Protein AF-A0A662A6J0-F1 (afdb_monomer_lite)

Structure (mmCIF, N/CA/C/O backbone):
data_AF-A0A662A6J0-F1
#
_entry.id   AF-A0A662A6J0-F1
#
loop_
_atom_site.group_PDB
_atom_site.id
_atom_site.type_symbol
_atom_site.label_atom_id
_atom_site.label_alt_id
_atom_site.label_comp_id
_atom_site.label_asym_id
_atom_site.label_entity_id
_atom_site.label_seq_id
_atom_site.pdbx_PDB_ins_code
_atom_site.Cartn_x
_atom_site.Cartn_y
_atom_site.Cartn_z
_atom_site.occupancy
_atom_site.B_iso_or_equiv
_atom_site.auth_seq_id
_atom_site.auth_comp_id
_atom_site.auth_asym_id
_atom_site.auth_atom_id
_atom_site.pdbx_PDB_model_num
ATOM 1 N N . CYS A 1 1 ? -10.401 7.652 6.297 1.00 79.62 1 CYS A N 1
ATOM 2 C CA . CYS A 1 1 ? -9.889 7.571 4.908 1.00 79.62 1 CYS A CA 1
ATOM 3 C C . CYS A 1 1 ? -9.452 8.965 4.459 1.00 79.62 1 CYS A C 1
ATOM 5 O O . CYS A 1 1 ? -10.192 9.914 4.704 1.00 79.62 1 CYS A O 1
ATOM 7 N N . THR A 1 2 ? -8.276 9.118 3.841 1.00 82.44 2 THR A N 1
ATOM 8 C CA . THR A 1 2 ? -7.799 10.428 3.348 1.00 82.44 2 THR A CA 1
ATOM 9 C C . THR A 1 2 ? -7.906 10.590 1.830 1.00 82.44 2 THR A C 1
ATOM 11 O O . THR A 1 2 ? -7.922 11.727 1.356 1.00 82.44 2 THR A O 1
ATOM 14 N N . GLU A 1 3 ? -8.073 9.495 1.083 1.00 86.06 3 GLU A N 1
ATOM 15 C CA . GLU A 1 3 ? -8.166 9.480 -0.382 1.00 86.06 3 GLU A CA 1
ATOM 16 C C . GLU A 1 3 ? -9.453 10.171 -0.885 1.00 86.06 3 GLU A C 1
ATOM 18 O O . GLU A 1 3 ? -10.545 9.795 -0.450 1.00 86.06 3 GLU A O 1
ATOM 23 N N . PRO A 1 4 ? -9.374 11.183 -1.774 1.00 87.06 4 PRO A N 1
ATOM 24 C CA . PRO A 1 4 ? -10.542 11.945 -2.234 1.00 87.06 4 PRO A CA 1
ATOM 25 C C . PRO A 1 4 ? -11.639 11.097 -2.888 1.00 87.06 4 PRO A C 1
ATOM 27 O O . PRO A 1 4 ? -12.788 11.181 -2.463 1.00 87.06 4 PRO A O 1
ATOM 30 N N . GLU A 1 5 ? -11.277 10.245 -3.849 1.00 87.75 5 GLU A N 1
ATOM 31 C CA . GLU A 1 5 ? -12.219 9.389 -4.594 1.00 87.75 5 GLU A CA 1
ATOM 32 C C . GLU A 1 5 ? -12.982 8.428 -3.667 1.00 87.75 5 GLU A C 1
ATOM 34 O O . GLU A 1 5 ? -14.193 8.225 -3.784 1.00 87.75 5 GLU A O 1
ATOM 39 N N . ILE A 1 6 ? -12.276 7.865 -2.683 1.00 88.88 6 ILE A N 1
ATOM 40 C CA . ILE A 1 6 ? -12.871 6.951 -1.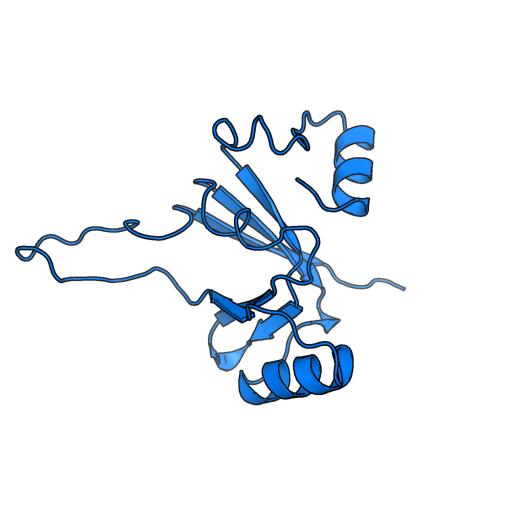707 1.00 88.88 6 ILE A CA 1
ATOM 41 C C . ILE A 1 6 ? -13.815 7.722 -0.780 1.00 88.88 6 ILE A C 1
ATOM 43 O O . ILE A 1 6 ? -14.903 7.238 -0.487 1.00 88.88 6 ILE A O 1
ATOM 47 N N . LYS A 1 7 ? -13.442 8.930 -0.335 1.00 89.69 7 LYS A N 1
ATOM 48 C CA . LYS A 1 7 ? -14.320 9.773 0.497 1.00 89.69 7 LYS A CA 1
ATOM 49 C C . LYS A 1 7 ? -15.626 10.109 -0.216 1.00 89.69 7 LYS A C 1
ATOM 51 O O . LYS A 1 7 ? -16.681 10.040 0.405 1.00 89.69 7 LYS A O 1
ATOM 56 N N . GLU A 1 8 ? -15.561 10.437 -1.502 1.00 89.88 8 GLU A N 1
ATOM 57 C CA . GLU A 1 8 ? -16.754 10.699 -2.309 1.00 89.88 8 GLU A CA 1
ATOM 58 C C . GLU A 1 8 ? -17.646 9.454 -2.409 1.00 89.88 8 GLU A C 1
ATOM 60 O O . GLU A 1 8 ? -18.846 9.519 -2.150 1.00 89.88 8 GLU A O 1
ATOM 65 N N . THR A 1 9 ? -17.049 8.293 -2.680 1.00 89.62 9 THR A N 1
ATOM 66 C CA . THR A 1 9 ? -17.773 7.014 -2.748 1.00 89.62 9 THR A CA 1
ATOM 67 C C . THR A 1 9 ? -18.445 6.662 -1.414 1.00 89.62 9 THR A C 1
ATOM 69 O O . THR A 1 9 ? -19.608 6.253 -1.378 1.00 89.62 9 THR A O 1
ATOM 72 N N . LEU A 1 10 ? -17.742 6.856 -0.295 1.00 90.56 10 LEU A N 1
ATOM 73 C CA . LEU A 1 10 ? -18.277 6.629 1.052 1.00 90.56 10 LEU A CA 1
ATOM 74 C C . LEU A 1 10 ? -19.422 7.598 1.380 1.00 90.56 10 LEU A C 1
ATOM 76 O O . LEU A 1 10 ? -20.445 7.178 1.915 1.00 90.56 10 LEU A O 1
ATOM 80 N N . ALA A 1 11 ? -19.294 8.871 0.995 1.00 89.75 11 ALA A N 1
ATOM 81 C CA . ALA A 1 11 ? -20.357 9.858 1.161 1.00 89.75 11 ALA A CA 1
ATOM 82 C C . ALA A 1 11 ? -21.614 9.483 0.356 1.00 89.75 11 ALA A C 1
ATOM 84 O O . ALA A 1 11 ? -22.717 9.498 0.899 1.00 89.75 11 ALA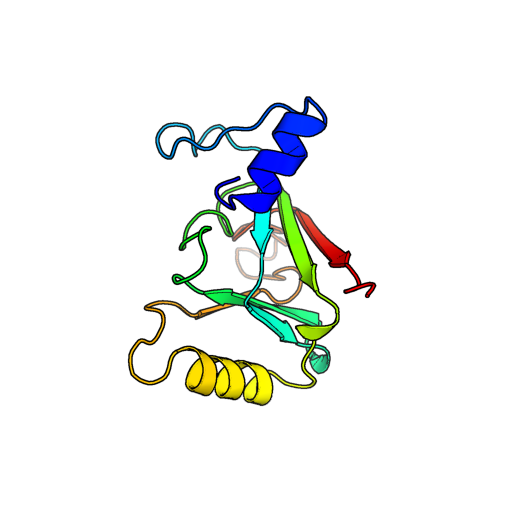 A O 1
ATOM 85 N N . ASN A 1 12 ? -21.447 9.080 -0.907 1.00 92.56 12 ASN A N 1
ATOM 86 C CA . ASN A 1 12 ? -22.552 8.704 -1.797 1.00 92.56 12 ASN A CA 1
ATOM 87 C C . ASN A 1 12 ? -23.301 7.446 -1.333 1.00 92.56 12 ASN A C 1
ATOM 89 O O . ASN A 1 12 ? -24.486 7.288 -1.615 1.00 92.56 12 ASN A O 1
ATOM 93 N N . THR A 1 13 ? -22.621 6.553 -0.614 1.00 92.50 13 THR A N 1
ATOM 94 C CA . THR A 1 13 ? -23.202 5.315 -0.068 1.00 92.50 13 THR A CA 1
ATOM 95 C C . THR A 1 13 ? -23.768 5.485 1.344 1.00 92.50 13 THR A C 1
ATOM 97 O O . THR A 1 13 ? -24.373 4.555 1.874 1.00 92.50 13 THR A O 1
ATOM 100 N N . GLY A 1 14 ? -23.600 6.662 1.959 1.00 89.50 14 GLY A N 1
ATOM 101 C CA . GLY A 1 14 ? -24.035 6.934 3.330 1.00 89.50 14 GLY A CA 1
ATOM 102 C C . GLY A 1 14 ? -23.190 6.239 4.403 1.00 89.50 14 GLY A C 1
ATOM 103 O O . GLY A 1 14 ? -23.631 6.134 5.547 1.00 89.50 14 GLY A O 1
ATOM 104 N N . ILE A 1 15 ? -21.991 5.756 4.058 1.00 88.81 15 ILE A N 1
ATOM 105 C CA . ILE A 1 15 ? -21.082 5.122 5.016 1.00 88.81 15 ILE A CA 1
ATOM 106 C C . ILE A 1 15 ? -20.355 6.226 5.801 1.00 88.81 15 ILE A C 1
ATOM 108 O O . ILE A 1 15 ? -19.678 7.061 5.194 1.00 88.81 15 ILE A O 1
ATOM 112 N N . PRO A 1 16 ? -20.450 6.251 7.144 1.00 85.94 16 PRO A N 1
ATOM 113 C CA . PRO A 1 16 ? -19.760 7.251 7.948 1.00 85.94 16 PRO A CA 1
ATOM 114 C C . PRO A 1 16 ? -18.244 7.064 7.851 1.00 85.94 16 PRO A C 1
ATOM 116 O O . PRO A 1 16 ? -17.735 5.943 7.908 1.00 85.94 16 PRO A O 1
ATOM 119 N N . PHE A 1 17 ? -17.502 8.164 7.735 1.00 86.19 17 PHE A N 1
ATOM 120 C CA . PHE A 1 17 ? -16.045 8.119 7.693 1.00 86.19 17 PHE A CA 1
ATOM 121 C C . PHE A 1 17 ? -15.412 9.314 8.396 1.00 86.19 17 PHE A C 1
ATOM 123 O O . PHE A 1 17 ? -15.935 10.426 8.382 1.00 86.19 17 PHE A O 1
ATOM 130 N N . ILE A 1 18 ? -14.230 9.073 8.960 1.00 82.75 18 ILE A N 1
ATOM 131 C CA . ILE A 1 18 ? -13.371 10.098 9.550 1.00 82.75 18 ILE A CA 1
ATOM 132 C C . ILE A 1 18 ? -12.260 10.435 8.553 1.00 82.75 18 ILE A C 1
ATOM 134 O O . ILE A 1 18 ? -11.616 9.544 7.978 1.00 82.75 18 ILE A O 1
ATOM 138 N N . SER A 1 19 ? -12.028 11.730 8.346 1.00 76.56 19 SER A N 1
ATOM 139 C CA . SER A 1 19 ? -10.927 12.251 7.524 1.00 76.56 19 SER A CA 1
ATOM 140 C C . SER A 1 19 ? -10.052 13.280 8.244 1.00 76.56 19 SER A C 1
ATOM 142 O O . SER A 1 19 ? -9.100 13.777 7.647 1.00 76.56 19 SER A O 1
ATOM 144 N N . LEU A 1 20 ? -10.377 13.620 9.495 1.00 76.38 20 LEU A N 1
ATOM 145 C CA . LEU A 1 20 ? -9.620 14.563 10.313 1.00 76.38 20 LEU A CA 1
ATOM 146 C C . LEU A 1 20 ? -8.415 13.866 10.949 1.00 76.38 20 LEU A C 1
ATOM 148 O O . LEU A 1 20 ? -8.541 12.802 11.550 1.00 76.38 20 LEU A O 1
ATOM 152 N N . GLU A 1 21 ? -7.243 14.492 10.854 1.00 70.94 21 GLU A N 1
ATOM 153 C CA . GLU A 1 21 ? -6.007 13.936 11.419 1.00 70.94 21 GLU A CA 1
ATOM 154 C C . GLU A 1 21 ? -6.034 13.892 12.959 1.00 70.94 21 GLU A C 1
ATOM 156 O O . GLU A 1 21 ? -5.413 13.024 13.568 1.00 70.94 21 GLU A O 1
ATOM 161 N N . SER A 1 22 ? -6.802 14.779 13.600 1.00 75.44 22 SER A N 1
ATOM 162 C CA . SER A 1 22 ? -6.959 14.847 15.059 1.00 75.44 22 SER A CA 1
ATOM 163 C C . SER A 1 22 ? -7.717 13.663 15.669 1.00 75.44 22 SER A C 1
ATOM 165 O O . SER A 1 22 ? -7.589 13.417 16.862 1.00 75.44 22 SER A O 1
ATOM 167 N N . GLU A 1 23 ? -8.492 12.929 14.870 1.00 75.69 23 GLU A N 1
ATOM 168 C CA . GLU A 1 23 ? -9.342 11.814 15.321 1.00 75.69 23 GLU A CA 1
ATOM 169 C C . GLU A 1 23 ? -8.749 10.447 14.946 1.00 75.69 23 GLU A C 1
ATOM 171 O O . GLU A 1 23 ? -9.388 9.406 15.082 1.00 75.69 23 GLU A O 1
ATOM 176 N N . PHE A 1 24 ? -7.492 10.437 14.496 1.00 71.50 24 PHE A N 1
ATOM 177 C CA . PHE A 1 24 ? -6.806 9.254 13.986 1.00 71.50 24 PHE A CA 1
ATOM 178 C C . PHE A 1 24 ? -6.753 8.083 14.981 1.00 71.50 24 PHE A C 1
ATOM 180 O O . PHE A 1 24 ? -6.767 6.927 14.569 1.00 71.50 24 PHE A O 1
ATOM 187 N N . THR A 1 25 ? -6.735 8.361 16.288 1.00 76.38 25 THR A N 1
ATOM 188 C CA . THR A 1 25 ? -6.689 7.323 17.330 1.00 76.38 25 THR A CA 1
ATOM 189 C C . THR A 1 25 ? -7.997 6.558 17.514 1.00 76.38 25 THR A C 1
ATOM 191 O O . THR A 1 25 ? -8.015 5.557 18.217 1.00 76.38 25 THR A O 1
ATOM 194 N N . GLN A 1 26 ? -9.094 7.033 16.921 1.00 79.88 26 GLN A N 1
ATOM 195 C CA . GLN A 1 26 ? -10.418 6.409 17.004 1.00 79.88 26 GLN A CA 1
ATOM 196 C C . GLN A 1 26 ? -10.740 5.569 15.756 1.00 79.88 26 GLN A C 1
ATOM 198 O O . GLN A 1 26 ? -11.886 5.187 15.542 1.00 79.88 26 GLN A O 1
ATOM 203 N N . MET A 1 27 ? -9.754 5.333 14.882 1.00 80.00 27 MET A N 1
ATOM 204 C CA . MET A 1 27 ? -9.963 4.639 13.613 1.00 80.00 27 MET A CA 1
ATOM 205 C C . MET A 1 27 ? -9.775 3.126 13.753 1.00 80.00 27 MET A C 1
ATOM 207 O O . MET A 1 27 ? -8.648 2.648 13.858 1.00 80.00 27 MET A O 1
ATOM 211 N N . ASP A 1 28 ? -10.867 2.375 13.618 1.00 84.69 28 ASP A N 1
ATOM 212 C CA . ASP A 1 28 ? -10.829 0.905 13.568 1.00 84.69 28 ASP A CA 1
ATOM 213 C C . ASP A 1 28 ? -10.370 0.369 12.200 1.00 84.69 28 ASP A C 1
ATOM 215 O O . ASP A 1 28 ? -9.808 -0.727 12.094 1.00 84.69 28 ASP A O 1
ATOM 219 N N . VAL A 1 29 ? -10.623 1.144 11.134 1.00 89.31 29 VAL A N 1
ATOM 220 C CA . VAL A 1 29 ? -10.361 0.762 9.739 1.00 89.31 29 VAL A CA 1
ATOM 221 C C . VAL A 1 29 ? -9.634 1.878 8.984 1.00 89.31 29 VAL A C 1
ATOM 223 O O . VAL A 1 29 ? -10.113 3.010 8.869 1.00 89.31 29 VAL A O 1
ATOM 226 N N . GLY A 1 30 ? -8.482 1.544 8.407 1.00 89.69 30 GLY A N 1
ATOM 227 C CA . GLY A 1 30 ? -7.777 2.357 7.421 1.00 89.69 30 GLY A CA 1
ATOM 228 C C . GLY A 1 30 ? -8.149 1.930 6.010 1.00 89.69 30 GLY A C 1
ATOM 229 O O . GLY A 1 30 ? -8.160 0.740 5.722 1.00 89.69 30 GLY A O 1
ATOM 230 N N . ILE A 1 31 ? -8.414 2.884 5.117 1.00 91.50 31 ILE A N 1
ATOM 231 C CA . ILE A 1 31 ? -8.595 2.606 3.685 1.00 91.50 31 ILE A CA 1
ATOM 232 C C . ILE A 1 31 ? -7.590 3.443 2.906 1.00 91.50 31 ILE A C 1
ATOM 234 O O . ILE A 1 31 ? -7.540 4.664 3.099 1.00 91.50 31 ILE A O 1
ATOM 238 N N . THR A 1 32 ? -6.793 2.795 2.059 1.00 91.81 32 THR A N 1
ATOM 239 C CA . THR A 1 32 ? -5.752 3.446 1.255 1.00 91.81 32 THR A CA 1
ATOM 240 C C . THR A 1 32 ? -5.653 2.846 -0.140 1.00 91.81 32 THR A C 1
ATOM 242 O O . THR A 1 32 ? -6.105 1.730 -0.391 1.00 91.81 32 THR A O 1
ATOM 245 N N . TYR A 1 33 ? -4.988 3.570 -1.035 1.00 93.75 33 TYR A N 1
ATOM 246 C CA . TYR A 1 33 ? -4.437 2.987 -2.255 1.00 93.75 33 TYR A CA 1
ATOM 247 C C . TYR A 1 33 ? -3.046 2.384 -2.003 1.00 93.75 33 TYR A C 1
ATOM 249 O O . TYR A 1 33 ? -2.455 2.556 -0.931 1.00 93.75 33 TYR A O 1
ATOM 257 N N . CYS A 1 34 ? -2.475 1.730 -3.012 1.00 94.69 34 CYS A N 1
ATOM 258 C CA . CYS A 1 34 ? -1.065 1.330 -3.053 1.00 94.69 34 CYS A CA 1
ATOM 259 C C . CYS A 1 34 ? -0.331 1.954 -4.249 1.00 94.69 34 CYS A C 1
ATOM 261 O O . CYS A 1 34 ? -0.957 2.469 -5.173 1.00 94.69 34 CYS A O 1
ATOM 263 N N . GLU A 1 35 ? 0.998 1.885 -4.245 1.00 96.00 35 GLU A N 1
ATOM 264 C CA . GLU A 1 35 ? 1.817 2.184 -5.423 1.00 96.00 35 GLU A CA 1
ATOM 265 C C . GLU A 1 35 ? 1.768 1.019 -6.414 1.00 96.00 35 GLU A C 1
ATOM 267 O O . GLU A 1 35 ? 1.367 1.202 -7.562 1.00 96.00 35 GLU A O 1
ATOM 272 N N . TYR A 1 36 ? 2.142 -0.175 -5.941 1.00 97.38 36 TYR A N 1
ATOM 273 C CA . TYR A 1 36 ? 2.256 -1.399 -6.735 1.00 97.38 36 TYR A CA 1
ATOM 274 C C . TYR A 1 36 ? 1.955 -2.640 -5.891 1.00 97.38 36 TYR A C 1
ATOM 276 O O . TYR A 1 36 ? 2.195 -2.655 -4.681 1.00 97.38 36 TYR A O 1
ATOM 284 N N . LEU A 1 37 ? 1.496 -3.700 -6.551 1.00 97.25 37 LEU A N 1
ATOM 285 C CA . LEU A 1 37 ? 1.382 -5.046 -5.994 1.00 97.25 37 LEU A CA 1
ATOM 286 C C . LEU A 1 37 ? 2.488 -5.927 -6.579 1.00 97.25 37 LEU A C 1
ATOM 288 O O . LEU A 1 37 ? 2.665 -5.974 -7.791 1.00 97.25 37 LEU A O 1
ATOM 292 N N . ILE A 1 38 ? 3.236 -6.634 -5.735 1.00 97.69 38 ILE A N 1
ATOM 293 C CA . ILE A 1 38 ? 4.362 -7.472 -6.165 1.00 97.69 38 ILE A CA 1
ATOM 294 C C . ILE A 1 38 ? 3.915 -8.931 -6.177 1.00 97.69 38 ILE A C 1
ATOM 296 O O . ILE A 1 38 ? 3.806 -9.560 -5.121 1.00 97.69 38 ILE A O 1
ATOM 300 N N . ALA A 1 39 ? 3.699 -9.476 -7.374 1.00 96.25 39 ALA A N 1
ATOM 301 C CA . ALA A 1 39 ? 3.121 -10.802 -7.567 1.00 96.25 39 ALA A CA 1
ATOM 302 C C . ALA A 1 39 ? 3.966 -11.914 -6.930 1.00 96.25 39 ALA A C 1
ATOM 304 O O . ALA A 1 39 ? 3.430 -12.744 -6.200 1.00 96.25 39 ALA A O 1
ATOM 305 N N . ARG A 1 40 ? 5.295 -11.911 -7.136 1.00 95.31 40 ARG A N 1
ATOM 306 C CA . ARG A 1 40 ? 6.161 -12.982 -6.607 1.00 95.31 40 ARG A CA 1
ATOM 307 C C . ARG A 1 40 ? 6.163 -13.067 -5.079 1.00 95.31 40 ARG A C 1
ATOM 309 O O . ARG A 1 40 ? 6.367 -14.148 -4.535 1.00 95.31 40 ARG A O 1
ATOM 316 N N . LEU A 1 41 ? 6.007 -11.938 -4.392 1.00 92.75 41 LEU A N 1
ATOM 317 C CA . LEU A 1 41 ? 6.085 -11.884 -2.931 1.00 92.75 41 LEU A CA 1
ATOM 318 C C . LEU A 1 41 ? 4.707 -11.888 -2.258 1.00 92.75 41 LEU A C 1
ATOM 320 O O . LEU A 1 41 ? 4.632 -12.111 -1.053 1.00 92.75 41 LEU A O 1
ATOM 324 N N . GLY A 1 42 ? 3.632 -11.640 -3.014 1.00 93.19 42 GLY A N 1
ATOM 325 C CA . GLY A 1 42 ? 2.321 -11.362 -2.431 1.00 93.19 42 GLY A CA 1
ATOM 326 C C . GLY A 1 42 ? 2.358 -10.108 -1.555 1.00 93.19 42 GLY A C 1
ATOM 327 O O . GLY A 1 42 ? 1.824 -10.110 -0.448 1.00 93.19 42 GLY A O 1
ATOM 328 N N . SER A 1 43 ? 3.047 -9.062 -2.022 1.00 94.81 43 SER A N 1
ATOM 329 C CA . SER A 1 43 ? 3.333 -7.862 -1.227 1.00 94.81 43 SER A CA 1
ATOM 330 C C . SER A 1 43 ? 2.691 -6.607 -1.795 1.00 94.81 43 SER A C 1
ATOM 332 O O . SER A 1 43 ? 2.459 -6.495 -2.998 1.00 94.81 43 SER A O 1
ATOM 334 N N . ILE A 1 44 ? 2.502 -5.619 -0.925 1.00 95.62 44 ILE A N 1
ATOM 335 C CA . ILE A 1 44 ? 1.939 -4.311 -1.257 1.00 95.62 44 ILE A CA 1
ATOM 336 C C . ILE A 1 44 ? 3.019 -3.260 -1.051 1.00 95.62 44 ILE A C 1
ATOM 338 O O . ILE A 1 44 ? 3.571 -3.138 0.042 1.00 95.62 44 ILE A O 1
ATOM 342 N N . MET A 1 45 ? 3.317 -2.488 -2.090 1.00 95.75 45 MET A N 1
ATOM 343 C CA . MET A 1 45 ? 4.191 -1.328 -1.991 1.00 95.75 45 MET A CA 1
ATOM 344 C C . MET A 1 45 ? 3.365 -0.072 -1.723 1.00 95.75 45 MET A C 1
ATOM 346 O O . MET A 1 45 ? 2.418 0.227 -2.448 1.00 95.75 45 MET A O 1
ATOM 350 N N . ILE A 1 46 ? 3.773 0.688 -0.715 1.00 94.19 46 ILE A N 1
ATOM 351 C CA . ILE A 1 46 ? 3.192 1.979 -0.340 1.00 94.19 46 ILE A CA 1
ATOM 352 C C . ILE A 1 46 ? 4.286 3.044 -0.237 1.00 94.19 46 ILE A C 1
ATOM 354 O O . ILE A 1 46 ? 5.453 2.727 0.021 1.00 94.19 46 ILE A O 1
ATOM 358 N N . SER A 1 47 ? 3.923 4.317 -0.385 1.00 94.38 47 SER A N 1
ATOM 359 C CA . SER A 1 47 ? 4.865 5.432 -0.260 1.00 94.38 47 SER A CA 1
ATOM 360 C C . SER A 1 47 ? 4.306 6.602 0.549 1.00 94.38 47 SER A C 1
ATOM 362 O O . SER A 1 47 ? 3.097 6.804 0.649 1.00 94.38 47 SER A O 1
ATOM 364 N N . SER A 1 48 ? 5.197 7.436 1.096 1.00 91.06 48 SER A N 1
ATOM 365 C CA . SER A 1 48 ? 4.798 8.682 1.767 1.00 91.06 48 SER A CA 1
ATOM 366 C C . SER A 1 48 ? 4.235 9.752 0.827 1.00 91.06 48 SER A C 1
ATOM 368 O O . SER A 1 48 ? 3.809 10.797 1.313 1.00 91.06 48 SER A O 1
ATOM 370 N N . ARG A 1 49 ? 4.260 9.532 -0.495 1.00 90.12 49 ARG A N 1
ATOM 371 C CA . ARG A 1 49 ? 3.684 10.451 -1.488 1.00 90.12 49 ARG A CA 1
ATOM 372 C C . ARG A 1 49 ? 2.205 10.203 -1.746 1.00 90.12 49 ARG A C 1
ATOM 374 O O . ARG A 1 49 ? 1.561 11.067 -2.330 1.00 90.12 49 ARG A O 1
ATOM 381 N N . GLN A 1 50 ? 1.681 9.060 -1.318 1.00 88.62 50 GLN A N 1
ATOM 382 C CA . GLN A 1 50 ? 0.250 8.784 -1.344 1.00 88.62 50 GLN A CA 1
ATOM 383 C C . GLN A 1 50 ? -0.479 9.606 -0.274 1.00 88.62 50 GLN A C 1
ATOM 385 O O . GLN A 1 50 ? 0.107 9.980 0.745 1.00 88.62 50 GLN A O 1
ATOM 390 N N . THR A 1 51 ? -1.777 9.846 -0.470 1.00 82.75 51 THR A N 1
ATOM 391 C CA . THR A 1 51 ? -2.610 10.661 0.431 1.00 82.75 51 THR A CA 1
ATOM 392 C C . THR A 1 51 ? -2.706 10.070 1.841 1.00 82.75 51 THR A C 1
ATOM 394 O O . THR A 1 51 ? -2.937 10.787 2.814 1.00 82.75 51 THR A O 1
ATOM 397 N N . SER A 1 52 ? -2.498 8.760 1.983 1.00 77.88 52 SER A N 1
ATOM 398 C CA . SER A 1 52 ? -2.407 8.057 3.269 1.00 77.88 52 SER A CA 1
ATOM 399 C C . SER A 1 52 ? -1.177 8.434 4.109 1.00 77.88 52 SER A C 1
ATOM 401 O O . SER A 1 52 ? -1.117 8.136 5.306 1.00 77.88 52 SER A O 1
ATOM 403 N N . GLY A 1 53 ? -0.164 9.056 3.499 1.00 82.06 53 GLY A N 1
ATOM 404 C CA . GLY A 1 53 ? 1.100 9.375 4.152 1.00 82.06 53 GLY A CA 1
ATOM 405 C C . GLY A 1 53 ? 1.769 8.135 4.756 1.00 82.06 53 GLY A C 1
ATOM 406 O O . GLY A 1 53 ? 1.751 7.048 4.181 1.00 82.06 53 GLY A O 1
ATOM 407 N N . ARG A 1 54 ? 2.381 8.294 5.938 1.00 82.62 54 ARG A N 1
ATOM 408 C CA . ARG A 1 54 ? 3.115 7.209 6.624 1.00 82.62 54 ARG A CA 1
ATOM 409 C C . ARG A 1 54 ? 2.289 6.422 7.643 1.00 82.62 54 ARG A C 1
ATOM 411 O O . ARG A 1 54 ? 2.675 5.316 7.999 1.00 82.62 54 ARG A O 1
ATOM 418 N N . ARG A 1 55 ? 1.207 7.009 8.162 1.00 76.88 55 ARG A N 1
ATOM 419 C CA . ARG A 1 55 ? 0.532 6.523 9.378 1.00 76.88 55 ARG A CA 1
ATOM 420 C C . ARG A 1 55 ? -0.631 5.580 9.093 1.00 76.88 55 ARG A C 1
ATOM 422 O O . ARG A 1 55 ? -0.784 4.588 9.800 1.00 76.88 55 ARG A O 1
ATOM 429 N N . LEU A 1 56 ? -1.425 5.869 8.058 1.00 76.94 56 LEU A N 1
ATOM 430 C CA . LEU A 1 56 ? -2.689 5.162 7.813 1.00 76.94 56 LEU A CA 1
ATOM 431 C C . LEU A 1 56 ? -2.512 3.662 7.536 1.00 76.94 56 LEU A C 1
ATOM 433 O O . LEU A 1 56 ? -3.439 2.897 7.755 1.00 76.94 56 LEU A O 1
ATOM 437 N N . ASN A 1 57 ? -1.324 3.260 7.084 1.00 74.81 57 ASN A N 1
ATOM 438 C CA . ASN A 1 57 ? -1.007 1.881 6.714 1.00 74.81 57 ASN A CA 1
ATOM 439 C C . ASN A 1 57 ? -0.527 1.010 7.891 1.00 74.81 57 ASN A C 1
ATOM 441 O O . ASN A 1 57 ? -0.248 -0.167 7.698 1.00 74.81 57 ASN A O 1
ATOM 445 N N . VAL A 1 58 ? -0.328 1.593 9.080 1.00 74.44 58 VAL A N 1
ATOM 446 C CA . VAL A 1 58 ? 0.301 0.899 10.223 1.00 74.44 58 VAL A CA 1
ATOM 447 C C . VAL A 1 58 ? -0.576 0.917 11.469 1.00 74.44 58 VAL A C 1
ATOM 449 O O . VAL A 1 58 ? -0.528 -0.025 12.250 1.00 74.44 58 VAL A O 1
ATOM 452 N N . TYR A 1 59 ? -1.329 1.995 11.680 1.00 78.69 59 TYR A N 1
ATOM 453 C CA . TYR A 1 59 ? -2.035 2.222 12.940 1.00 78.69 59 TYR A CA 1
ATOM 454 C C . TYR A 1 59 ? -3.382 1.497 13.078 1.00 78.69 59 TYR A C 1
ATOM 456 O O . TYR A 1 59 ? -3.610 0.935 14.145 1.00 78.69 59 TYR A O 1
ATOM 464 N N . PRO A 1 60 ? -4.284 1.511 12.076 1.00 81.56 60 PRO A N 1
ATOM 465 C CA . PRO A 1 60 ? -5.604 0.910 12.241 1.00 81.56 60 PRO A CA 1
ATOM 466 C C . PRO A 1 60 ? -5.502 -0.606 12.403 1.00 81.56 60 PRO A C 1
ATOM 468 O O . PRO A 1 60 ? -4.689 -1.243 11.732 1.00 81.56 60 PRO A O 1
ATOM 471 N N . GLU A 1 61 ? -6.359 -1.195 13.241 1.00 84.12 61 GLU A N 1
ATOM 472 C CA . GLU A 1 61 ? -6.389 -2.653 13.422 1.00 84.12 61 GLU A CA 1
ATOM 473 C C . GLU A 1 61 ? -6.750 -3.388 12.128 1.00 84.12 61 GLU A C 1
ATOM 475 O O . GLU A 1 61 ? -6.255 -4.488 11.886 1.00 84.12 61 GLU A O 1
ATOM 480 N N . ASN A 1 62 ? -7.577 -2.772 11.281 1.00 89.06 62 ASN A N 1
ATOM 481 C CA . ASN A 1 62 ? -7.957 -3.306 9.980 1.00 89.06 62 ASN A CA 1
ATOM 482 C C . ASN A 1 62 ? -7.496 -2.357 8.875 1.00 89.06 62 ASN A C 1
ATOM 484 O O . ASN A 1 62 ? -7.799 -1.163 8.903 1.00 89.06 62 ASN A O 1
ATOM 488 N N . HIS A 1 63 ? -6.807 -2.876 7.862 1.00 91.00 63 HIS A N 1
ATOM 489 C CA . HIS A 1 63 ? -6.345 -2.077 6.729 1.00 91.00 63 HIS A CA 1
ATOM 490 C C . HIS A 1 63 ? -6.876 -2.630 5.413 1.00 91.00 63 HIS A C 1
ATOM 492 O O . HIS A 1 63 ? -6.594 -3.759 5.026 1.00 91.00 63 HIS A O 1
ATOM 498 N N . ILE A 1 64 ? -7.653 -1.810 4.717 1.00 93.19 64 ILE A N 1
ATOM 499 C CA . ILE A 1 64 ? -8.174 -2.088 3.388 1.00 93.19 64 ILE A CA 1
ATOM 500 C C . ILE A 1 64 ? -7.311 -1.349 2.370 1.00 93.19 64 ILE A C 1
ATOM 502 O O . ILE A 1 64 ? -7.220 -0.119 2.380 1.00 93.19 64 ILE A O 1
ATOM 506 N N . VAL A 1 65 ? -6.710 -2.105 1.461 1.00 93.94 65 VAL A N 1
ATOM 507 C CA . VAL A 1 65 ? -5.978 -1.583 0.313 1.00 93.94 65 VAL A CA 1
ATOM 508 C C . VAL A 1 65 ? -6.828 -1.776 -0.930 1.00 93.94 65 VAL A C 1
ATOM 510 O O . VAL A 1 65 ? -7.174 -2.901 -1.290 1.00 93.94 65 VAL A O 1
ATOM 513 N N . ILE A 1 66 ? -7.144 -0.677 -1.602 1.00 94.56 66 ILE A N 1
ATOM 514 C CA . ILE A 1 66 ? -7.741 -0.703 -2.935 1.00 94.56 66 ILE A CA 1
ATOM 515 C C . ILE A 1 66 ? -6.596 -0.640 -3.944 1.00 94.56 66 ILE A C 1
ATOM 517 O O . ILE A 1 66 ? -5.743 0.244 -3.872 1.00 94.56 66 ILE A O 1
ATOM 521 N N . ALA A 1 67 ? -6.551 -1.592 -4.866 1.00 95.06 67 ALA A N 1
ATOM 522 C CA . ALA A 1 67 ? -5.491 -1.702 -5.858 1.00 95.06 67 ALA A CA 1
ATOM 523 C C . ALA A 1 67 ? -6.084 -1.976 -7.236 1.00 95.06 67 ALA A C 1
ATOM 525 O O . ALA A 1 67 ? -7.054 -2.718 -7.357 1.00 95.06 67 ALA A O 1
ATOM 526 N N . ARG A 1 68 ? -5.485 -1.407 -8.281 1.00 94.38 68 ARG A N 1
ATOM 527 C CA . ARG A 1 68 ? -5.879 -1.669 -9.669 1.00 94.38 68 ARG A CA 1
ATOM 528 C C . ARG A 1 68 ? -5.089 -2.841 -10.245 1.00 94.38 68 ARG A C 1
ATOM 530 O O . ARG A 1 68 ? -3.917 -3.024 -9.908 1.00 94.38 68 ARG A O 1
ATOM 537 N N . SER A 1 69 ? -5.705 -3.604 -11.147 1.00 93.88 69 SER A N 1
ATOM 538 C CA . SER A 1 69 ? -5.055 -4.698 -11.892 1.00 93.88 69 SER A CA 1
ATOM 539 C C . SER A 1 69 ? -3.773 -4.237 -12.606 1.00 93.88 69 SER A C 1
ATOM 541 O O . SER A 1 69 ? -2.760 -4.937 -12.582 1.00 93.88 69 SER A O 1
ATOM 543 N N . SER A 1 70 ? -3.775 -3.007 -13.127 1.00 94.31 70 SER A N 1
ATOM 544 C CA . SER A 1 70 ? -2.640 -2.331 -13.773 1.00 94.31 70 SER A CA 1
ATOM 545 C C . SER A 1 70 ? -1.417 -2.112 -12.865 1.00 94.31 70 SER A C 1
ATOM 547 O O . SER A 1 70 ? -0.309 -1.901 -13.357 1.00 94.31 70 SER A O 1
ATOM 549 N N . GLN A 1 71 ? -1.586 -2.177 -11.540 1.00 96.12 71 GLN A N 1
ATOM 550 C CA . GLN A 1 71 ? -0.521 -1.945 -10.557 1.00 96.12 71 GLN A CA 1
ATOM 551 C C . GLN A 1 71 ? 0.239 -3.221 -10.177 1.00 96.12 71 GLN A C 1
ATOM 553 O O . GLN A 1 71 ? 1.181 -3.161 -9.380 1.00 96.12 71 GLN A O 1
ATOM 558 N N . ILE A 1 72 ? -0.162 -4.376 -10.711 1.00 96.88 72 ILE A N 1
ATOM 559 C CA . ILE A 1 72 ? 0.514 -5.645 -10.459 1.00 96.88 72 ILE A CA 1
ATOM 560 C C . ILE A 1 72 ? 1.797 -5.705 -11.285 1.00 96.88 72 ILE A C 1
ATOM 562 O O . ILE A 1 72 ? 1.779 -5.609 -12.510 1.00 96.88 72 ILE A O 1
ATOM 566 N N . VAL A 1 73 ? 2.919 -5.927 -10.606 1.00 98.06 73 VAL A N 1
ATOM 567 C CA . VAL A 1 73 ? 4.229 -6.138 -11.223 1.00 98.06 73 VAL A CA 1
ATOM 568 C C . VAL A 1 73 ? 4.812 -7.498 -10.825 1.00 98.06 73 VAL A C 1
ATOM 570 O O . VAL A 1 73 ? 4.508 -8.001 -9.736 1.00 98.06 73 VAL A O 1
ATOM 573 N N . PRO A 1 74 ? 5.668 -8.111 -11.664 1.00 97.62 74 PRO A N 1
ATOM 574 C CA . PRO A 1 74 ? 6.247 -9.419 -11.362 1.00 97.62 74 PRO A CA 1
ATOM 575 C C . PRO A 1 74 ? 7.121 -9.407 -10.100 1.00 97.62 74 PRO A C 1
ATOM 577 O O . PRO A 1 74 ? 6.939 -10.242 -9.209 1.00 97.62 74 PRO A O 1
ATOM 580 N N . ASP A 1 75 ? 8.046 -8.444 -10.008 1.00 97.81 75 ASP A N 1
ATOM 581 C CA . ASP A 1 75 ? 9.086 -8.391 -8.981 1.00 97.81 75 ASP A CA 1
ATOM 582 C C . ASP A 1 75 ? 9.193 -7.043 -8.253 1.00 97.81 75 ASP A C 1
ATOM 584 O O . ASP A 1 75 ? 8.865 -5.979 -8.774 1.00 97.81 75 ASP A O 1
ATOM 588 N N . LEU A 1 76 ? 9.804 -7.072 -7.060 1.00 97.19 76 LEU A N 1
ATOM 589 C CA . LEU A 1 76 ? 10.166 -5.866 -6.301 1.00 97.19 76 LEU A CA 1
ATOM 590 C C . LEU A 1 76 ? 11.064 -4.906 -7.103 1.00 97.19 76 LEU A C 1
ATOM 592 O O . LEU A 1 76 ? 10.918 -3.692 -6.987 1.00 97.19 76 LEU A O 1
ATOM 596 N N . LYS A 1 77 ? 11.980 -5.434 -7.927 1.00 97.62 77 LYS A N 1
ATOM 597 C CA . LYS A 1 77 ? 12.845 -4.610 -8.789 1.00 97.62 77 LYS A CA 1
ATOM 598 C C . LYS A 1 77 ? 12.016 -3.782 -9.780 1.00 97.62 77 LYS A C 1
ATOM 600 O O . LYS A 1 77 ? 12.339 -2.622 -10.011 1.00 97.62 77 LYS A O 1
ATOM 605 N N . ASP A 1 78 ? 10.936 -4.359 -10.310 1.00 98.06 78 ASP A N 1
ATOM 606 C CA . ASP A 1 78 ? 10.067 -3.710 -11.288 1.00 98.06 78 ASP A CA 1
ATOM 607 C C . ASP A 1 78 ? 9.260 -2.607 -10.598 1.00 98.06 78 ASP A C 1
ATOM 609 O O . ASP A 1 78 ? 9.207 -1.485 -11.092 1.00 98.06 78 ASP A O 1
ATOM 613 N N . ALA A 1 79 ? 8.746 -2.876 -9.390 1.00 97.56 79 ALA A N 1
ATOM 614 C CA . ALA A 1 79 ? 8.086 -1.863 -8.564 1.00 97.56 79 ALA A CA 1
ATOM 615 C C . ALA A 1 79 ? 9.015 -0.670 -8.261 1.00 97.56 79 ALA A C 1
ATOM 617 O O . ALA A 1 79 ? 8.625 0.483 -8.427 1.00 97.56 79 ALA A O 1
ATOM 618 N N . LEU A 1 80 ? 10.262 -0.931 -7.852 1.00 96.88 80 LEU A N 1
ATOM 619 C CA . LEU A 1 80 ? 11.243 0.119 -7.552 1.00 96.88 80 LEU A CA 1
ATOM 620 C C . LEU A 1 80 ? 11.642 0.923 -8.796 1.00 96.88 80 LEU A C 1
ATOM 622 O O . LEU A 1 80 ? 11.753 2.148 -8.718 1.00 96.88 80 LEU A O 1
ATOM 626 N N . ASN A 1 81 ? 11.820 0.261 -9.942 1.00 97.56 81 ASN A N 1
ATOM 627 C CA . ASN A 1 81 ? 12.067 0.938 -11.214 1.00 97.56 81 ASN A CA 1
ATOM 628 C C . ASN A 1 81 ? 10.887 1.841 -11.587 1.00 97.56 81 ASN A C 1
ATOM 630 O O . ASN A 1 81 ? 11.090 3.010 -11.906 1.00 97.56 81 ASN A O 1
ATOM 634 N N . ASN A 1 82 ? 9.655 1.350 -11.447 1.00 97.12 82 ASN A N 1
ATOM 635 C CA . ASN A 1 82 ? 8.462 2.142 -11.726 1.00 97.12 82 ASN A CA 1
ATOM 636 C C . ASN A 1 82 ? 8.309 3.332 -10.764 1.00 97.12 82 ASN A C 1
ATOM 638 O O . ASN A 1 82 ? 7.878 4.401 -11.184 1.00 97.12 82 ASN A O 1
ATOM 642 N N . ILE A 1 83 ? 8.693 3.199 -9.487 1.00 96.56 83 ILE A N 1
ATOM 643 C CA . ILE A 1 83 ? 8.765 4.333 -8.547 1.00 96.56 83 ILE A CA 1
ATOM 644 C C . ILE A 1 83 ? 9.778 5.377 -9.020 1.00 96.56 83 ILE A C 1
ATOM 646 O O . ILE A 1 83 ? 9.474 6.571 -9.016 1.00 96.56 83 ILE A O 1
ATOM 650 N N . LYS A 1 84 ? 10.971 4.940 -9.437 1.00 95.69 84 LYS A N 1
ATOM 651 C CA . LYS A 1 84 ? 12.013 5.835 -9.949 1.00 95.69 84 LYS A CA 1
ATOM 652 C C . LYS A 1 84 ? 11.532 6.603 -11.180 1.00 95.69 84 LYS A C 1
ATOM 654 O O . LYS A 1 84 ? 11.716 7.814 -11.234 1.00 95.69 84 LYS A O 1
ATOM 659 N N . GLU A 1 85 ? 10.870 5.936 -12.120 1.00 96.00 85 GLU A N 1
ATOM 660 C CA . GLU A 1 85 ? 10.304 6.585 -13.309 1.00 96.00 85 GLU A CA 1
ATOM 661 C C . GLU A 1 85 ? 9.143 7.531 -12.968 1.00 96.00 85 GLU A C 1
ATOM 663 O O . GLU A 1 85 ? 9.073 8.649 -13.483 1.00 96.00 85 GLU A O 1
ATOM 668 N N . LYS A 1 86 ? 8.253 7.118 -12.054 1.00 95.38 86 LYS A N 1
ATOM 669 C CA . LYS A 1 86 ? 7.084 7.902 -11.626 1.00 95.38 86 LYS A CA 1
ATOM 670 C C . LYS A 1 86 ? 7.477 9.201 -10.924 1.00 95.38 86 LYS A C 1
ATOM 672 O O . LYS A 1 86 ? 6.869 10.237 -11.180 1.00 95.38 86 LYS A O 1
ATOM 677 N N . TYR A 1 87 ? 8.467 9.151 -10.032 1.00 95.00 87 TYR A N 1
ATOM 678 C CA . TYR A 1 87 ? 8.832 10.289 -9.183 1.00 95.00 87 TYR A CA 1
ATOM 679 C C . TYR A 1 87 ? 10.081 11.048 -9.641 1.00 95.00 87 TYR A C 1
ATOM 681 O O . TYR A 1 87 ? 10.240 12.204 -9.248 1.00 95.00 87 TYR A O 1
ATOM 689 N N . LYS A 1 88 ? 10.934 10.455 -10.486 1.00 93.00 88 LYS A N 1
ATOM 690 C CA . LYS A 1 88 ? 12.180 11.056 -10.994 1.00 93.00 88 LYS A CA 1
ATOM 691 C C . LYS A 1 88 ? 13.012 11.649 -9.852 1.00 93.00 88 LYS A C 1
ATOM 693 O O . LYS A 1 88 ? 13.346 10.934 -8.917 1.00 93.00 88 LYS A O 1
ATOM 698 N N . ASP A 1 89 ? 13.297 12.948 -9.872 1.00 92.75 89 ASP A N 1
ATOM 699 C CA . ASP A 1 89 ? 14.089 13.623 -8.833 1.00 92.75 89 ASP A CA 1
ATOM 700 C C . ASP A 1 89 ? 13.311 13.877 -7.528 1.00 92.75 89 ASP A C 1
ATOM 702 O O . ASP A 1 89 ? 13.875 14.306 -6.524 1.00 92.75 89 ASP A O 1
ATOM 706 N N . ASN A 1 90 ? 12.004 13.607 -7.510 1.00 92.38 90 ASN A N 1
ATOM 707 C CA . ASN A 1 90 ? 11.103 13.938 -6.411 1.00 92.38 90 ASN A CA 1
ATOM 708 C C . ASN A 1 90 ? 10.686 12.702 -5.601 1.00 92.38 90 ASN A C 1
ATOM 710 O O . ASN A 1 90 ? 9.496 12.464 -5.367 1.00 92.38 90 ASN A O 1
ATOM 714 N N . PHE A 1 91 ? 11.672 11.902 -5.188 1.00 92.19 91 PHE A N 1
ATOM 715 C CA . PHE A 1 91 ? 11.437 10.633 -4.503 1.00 92.19 91 PHE A CA 1
ATOM 716 C C . PHE A 1 91 ? 10.572 10.777 -3.233 1.00 92.19 91 PHE A C 1
ATOM 718 O O . PHE A 1 91 ? 10.657 11.772 -2.495 1.00 92.19 91 PHE A O 1
ATOM 725 N N . PRO A 1 92 ? 9.738 9.765 -2.930 1.00 92.69 92 PRO A N 1
ATOM 726 C CA . PRO A 1 92 ? 9.097 9.663 -1.632 1.00 92.69 92 PRO A CA 1
ATOM 727 C C . PRO A 1 92 ? 10.149 9.524 -0.529 1.00 92.69 92 PRO A C 1
ATOM 729 O O . PRO A 1 92 ? 11.120 8.781 -0.639 1.00 92.69 92 PRO A O 1
ATOM 732 N N . SER A 1 93 ? 9.911 10.202 0.587 1.00 92.62 93 SER A N 1
ATOM 733 C CA . SER A 1 93 ? 10.753 10.118 1.786 1.00 92.62 93 SER A CA 1
ATOM 734 C C . SER A 1 93 ? 10.595 8.799 2.556 1.00 92.62 93 SER A C 1
ATOM 736 O O . SER A 1 93 ? 11.184 8.635 3.622 1.00 92.62 93 SER A O 1
ATOM 738 N N . MET A 1 94 ? 9.717 7.907 2.094 1.00 92.81 94 MET A N 1
ATOM 739 C CA . MET A 1 94 ? 9.497 6.561 2.613 1.00 92.81 94 MET A CA 1
ATOM 740 C C . MET A 1 94 ? 8.864 5.709 1.514 1.00 92.81 94 MET A C 1
ATOM 742 O O . MET A 1 94 ? 7.857 6.112 0.931 1.00 92.81 94 MET A O 1
ATOM 746 N N . ILE A 1 95 ? 9.41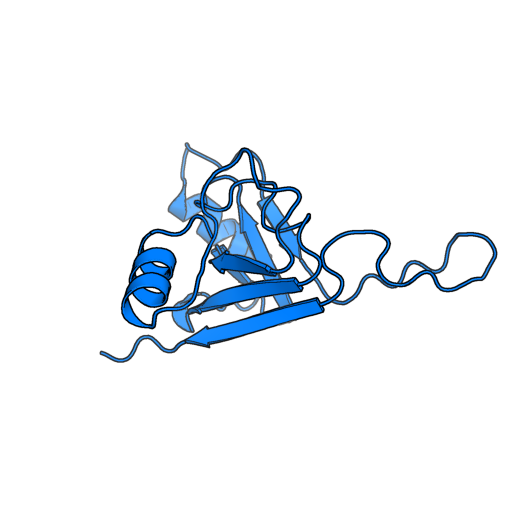1 4.516 1.307 1.00 94.00 95 ILE A N 1
ATOM 747 C CA . ILE A 1 95 ? 8.787 3.426 0.557 1.00 94.00 95 ILE A CA 1
ATOM 748 C C . ILE A 1 95 ? 8.744 2.242 1.516 1.00 94.00 95 ILE A C 1
ATOM 750 O O . ILE A 1 95 ? 9.762 1.923 2.129 1.00 94.00 95 ILE A O 1
ATOM 754 N N . SER A 1 96 ? 7.579 1.625 1.678 1.00 92.12 96 SER A N 1
ATOM 755 C CA . SER A 1 96 ? 7.415 0.440 2.518 1.00 92.12 96 SER A CA 1
ATOM 756 C C . SER A 1 96 ? 6.773 -0.678 1.714 1.00 92.12 96 SER A C 1
ATOM 758 O O . SER A 1 96 ? 5.950 -0.427 0.833 1.00 92.12 96 SER A O 1
ATOM 760 N N . VAL A 1 97 ? 7.178 -1.910 2.008 1.00 93.56 97 VAL A N 1
ATOM 761 C CA . VAL A 1 97 ? 6.663 -3.115 1.364 1.00 93.56 97 VAL A CA 1
ATOM 762 C C . VAL A 1 97 ? 6.062 -3.999 2.445 1.00 93.56 97 VAL A C 1
ATOM 764 O O . VAL A 1 97 ? 6.779 -4.578 3.259 1.00 93.56 97 VAL A O 1
ATOM 767 N N . ILE A 1 98 ? 4.738 -4.093 2.452 1.00 91.38 98 ILE A N 1
ATOM 768 C CA . ILE A 1 98 ? 3.979 -4.918 3.390 1.00 91.38 98 ILE A CA 1
ATOM 769 C C . ILE A 1 98 ? 3.918 -6.329 2.806 1.00 91.38 98 ILE A C 1
ATOM 771 O O . ILE A 1 98 ? 3.438 -6.509 1.688 1.00 91.38 98 ILE A O 1
ATOM 775 N N . THR A 1 99 ? 4.445 -7.318 3.530 1.00 89.06 99 THR A N 1
ATOM 776 C CA . THR A 1 99 ? 4.583 -8.701 3.044 1.00 89.06 99 THR A CA 1
ATOM 777 C C . THR A 1 99 ? 4.144 -9.690 4.104 1.00 89.06 99 THR A C 1
ATOM 779 O O . THR A 1 99 ? 4.834 -9.829 5.110 1.00 89.06 99 THR A O 1
ATOM 782 N N . GLY A 1 100 ? 3.061 -10.419 3.826 1.00 78.00 100 GLY A N 1
ATOM 783 C CA . GLY A 1 100 ? 2.585 -11.530 4.649 1.00 78.00 100 GLY A CA 1
ATOM 784 C C . GLY A 1 100 ? 2.322 -11.190 6.128 1.00 78.00 100 GLY A C 1
ATOM 785 O O . GLY A 1 100 ? 2.570 -10.079 6.596 1.00 78.00 100 GLY A O 1
ATOM 786 N N . PRO A 1 101 ? 1.798 -12.149 6.903 1.00 65.19 101 PRO A N 1
ATOM 787 C CA . PRO A 1 101 ? 1.711 -12.002 8.348 1.00 65.19 101 PRO A CA 1
ATOM 788 C C . PRO A 1 101 ? 3.117 -12.066 8.956 1.00 65.19 101 PRO A C 1
ATOM 790 O O . PRO A 1 101 ? 3.878 -13.001 8.691 1.00 65.19 101 PRO A O 1
ATOM 793 N N . SER A 1 102 ? 3.456 -11.092 9.803 1.00 58.62 102 SER A N 1
ATOM 794 C CA . SER A 1 102 ? 4.678 -11.170 10.605 1.00 58.62 102 SER A CA 1
ATOM 795 C C . SER A 1 102 ? 4.620 -12.412 11.495 1.00 58.62 102 SER A C 1
ATOM 797 O O . SER A 1 102 ? 3.697 -12.573 12.295 1.00 58.62 102 SER A O 1
ATOM 799 N N . ARG A 1 103 ? 5.610 -13.297 11.353 1.00 54.81 103 ARG A N 1
ATOM 800 C CA . ARG A 1 103 ? 5.795 -14.477 12.203 1.00 54.81 103 ARG A CA 1
ATOM 801 C C . ARG A 1 103 ? 7.069 -14.307 13.022 1.00 54.81 103 ARG A C 1
ATOM 803 O O . ARG A 1 103 ? 8.061 -14.994 12.804 1.00 54.81 103 ARG A O 1
ATOM 810 N N . THR A 1 104 ? 7.057 -13.360 13.950 1.00 53.12 104 THR A N 1
ATOM 811 C CA . THR A 1 104 ? 8.132 -13.191 14.933 1.00 53.12 104 THR A CA 1
ATOM 812 C C . THR A 1 104 ? 7.941 -14.183 16.076 1.00 53.12 104 THR A C 1
ATOM 814 O O . THR A 1 104 ? 7.069 -14.020 16.924 1.00 53.12 104 THR A O 1
ATOM 817 N N . ALA A 1 105 ? 8.757 -15.234 16.084 1.00 45.28 105 ALA A N 1
ATOM 818 C CA . ALA A 1 105 ? 8.889 -16.163 17.199 1.00 45.28 105 ALA A CA 1
ATOM 819 C C . ALA A 1 105 ? 10.126 -15.774 18.017 1.00 45.28 105 ALA A C 1
ATOM 821 O O . ALA A 1 105 ? 11.137 -16.456 17.907 1.00 45.28 105 ALA A O 1
ATOM 822 N N . ASP A 1 106 ? 10.102 -14.653 18.750 1.00 53.75 106 ASP A N 1
ATOM 823 C CA . ASP A 1 106 ? 11.321 -14.248 19.473 1.00 53.75 106 ASP A CA 1
ATOM 824 C C . ASP A 1 106 ? 11.142 -13.322 20.687 1.00 53.75 106 ASP A C 1
ATOM 826 O O . ASP A 1 106 ? 11.931 -12.410 20.907 1.00 53.75 106 ASP A O 1
ATOM 830 N N . ILE A 1 107 ? 10.131 -13.577 21.527 1.00 47.66 107 ILE A N 1
ATOM 831 C CA . ILE A 1 107 ? 10.225 -13.271 22.965 1.00 47.66 107 ILE A CA 1
ATOM 832 C C . ILE A 1 107 ? 9.689 -14.497 23.721 1.00 47.66 107 ILE A C 1
ATOM 834 O O . ILE A 1 107 ? 8.532 -14.886 23.580 1.00 47.66 107 ILE A O 1
ATOM 838 N N . GLU A 1 108 ? 10.570 -15.169 24.467 1.00 54.03 108 GLU A N 1
ATOM 839 C CA . GLU A 1 108 ? 10.223 -16.225 25.438 1.00 54.03 108 GLU A CA 1
ATOM 840 C C . GLU A 1 108 ? 9.497 -17.477 24.888 1.00 54.03 108 GLU A C 1
ATOM 842 O O . GLU A 1 108 ? 8.776 -18.149 25.619 1.00 54.03 108 GLU A O 1
ATOM 847 N N . LYS A 1 109 ? 9.712 -17.850 23.614 1.00 56.44 109 LYS A N 1
ATOM 848 C CA . LYS A 1 109 ? 9.079 -19.018 22.943 1.00 56.44 109 LYS A CA 1
ATOM 849 C C . LYS A 1 109 ? 7.553 -18.942 22.804 1.00 56.44 109 LYS A C 1
ATOM 851 O O . LYS A 1 109 ? 6.929 -19.936 22.426 1.00 56.44 109 LYS A O 1
ATOM 856 N N . THR A 1 110 ? 6.957 -17.781 23.044 1.00 52.97 110 THR A N 1
ATOM 857 C CA . THR A 1 110 ?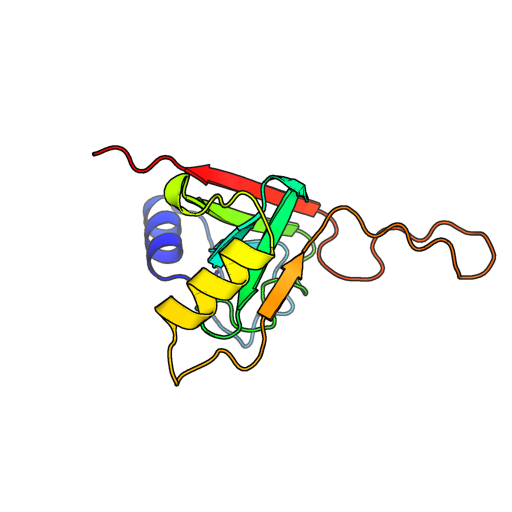 5.528 -17.572 22.815 1.00 52.97 110 THR A CA 1
ATOM 858 C C . THR A 1 110 ? 5.352 -16.893 21.463 1.00 52.97 110 THR A C 1
ATOM 860 O O . THR A 1 110 ? 6.001 -15.891 21.170 1.00 52.97 110 THR A O 1
ATOM 863 N N . LEU A 1 111 ? 4.506 -17.456 20.600 1.00 49.31 111 LEU A N 1
ATOM 864 C CA . LEU A 1 111 ? 4.146 -16.803 19.343 1.00 49.31 111 LEU A CA 1
ATOM 865 C C . LEU A 1 111 ? 3.298 -15.572 19.668 1.00 49.31 111 LEU A C 1
ATOM 867 O O . LEU A 1 111 ? 2.137 -15.708 20.047 1.00 49.31 111 LEU A O 1
ATOM 871 N N . VAL A 1 112 ? 3.870 -14.381 19.503 1.00 55.34 112 VAL A N 1
ATOM 872 C CA . VAL A 1 112 ? 3.114 -13.127 19.538 1.00 55.34 112 VAL A CA 1
ATOM 873 C C . VAL A 1 112 ? 2.782 -12.753 18.099 1.00 55.34 112 VAL A C 1
ATOM 875 O O . VAL A 1 112 ? 3.641 -12.314 17.335 1.00 55.34 112 VAL A O 1
ATOM 878 N N . MET A 1 113 ? 1.526 -12.967 17.716 1.00 55.00 113 MET A N 1
ATOM 879 C CA . MET A 1 113 ? 0.994 -12.537 16.423 1.00 55.00 113 MET A CA 1
ATOM 880 C C . MET A 1 113 ? 0.492 -11.093 16.549 1.00 55.00 113 MET A C 1
ATOM 882 O O . MET A 1 113 ? -0.239 -10.786 17.485 1.00 55.00 113 MET A O 1
ATOM 886 N N . GLY A 1 114 ? 0.861 -10.215 15.609 1.00 56.28 114 GLY A N 1
ATOM 887 C CA . GLY A 1 114 ? 0.284 -8.863 15.514 1.00 56.28 114 GLY A CA 1
ATOM 888 C C . GLY A 1 114 ? 0.973 -7.757 16.326 1.00 56.28 114 GLY A C 1
ATOM 889 O O . GLY A 1 114 ? 0.350 -6.743 16.606 1.00 56.28 114 GLY A O 1
ATOM 890 N N . ALA A 1 115 ? 2.251 -7.903 16.693 1.00 56.19 115 ALA A N 1
ATOM 891 C CA . ALA A 1 115 ? 2.980 -6.847 17.415 1.00 56.19 115 ALA A CA 1
ATOM 892 C C . ALA A 1 115 ? 3.263 -5.582 16.570 1.00 56.19 115 ALA A C 1
ATOM 894 O O . ALA A 1 115 ? 3.544 -4.517 17.121 1.00 56.19 115 ALA A O 1
ATOM 895 N N . HIS A 1 116 ? 3.212 -5.689 15.236 1.00 66.25 116 HIS A N 1
ATOM 896 C CA . HIS A 1 116 ? 3.538 -4.604 14.312 1.00 66.25 116 HIS A CA 1
ATOM 897 C C . HIS A 1 116 ? 2.562 -4.563 13.129 1.00 66.25 116 HIS A C 1
ATOM 899 O O . HIS A 1 116 ? 2.479 -5.529 12.372 1.00 66.25 116 HIS A O 1
ATOM 905 N N . GLY A 1 117 ? 1.900 -3.417 12.942 1.00 74.88 117 GLY A N 1
ATOM 906 C CA . GLY A 1 117 ? 0.971 -3.165 11.837 1.00 74.88 117 GLY A CA 1
ATOM 907 C C . GLY A 1 117 ? -0.469 -3.630 12.102 1.00 74.88 117 GLY A C 1
ATOM 908 O O . GLY A 1 117 ? -0.773 -4.074 13.209 1.00 74.88 117 GLY A O 1
ATOM 909 N N . PRO A 1 118 ? -1.351 -3.526 11.092 1.00 80.38 118 PRO A N 1
ATOM 910 C CA . PRO A 1 118 ? -2.745 -3.952 11.188 1.00 80.38 118 PRO A CA 1
ATOM 911 C C . PRO A 1 118 ? -2.868 -5.439 11.544 1.00 80.38 118 PRO A C 1
ATOM 913 O O . PRO A 1 118 ? -2.098 -6.271 11.057 1.00 80.38 118 PRO A O 1
ATOM 916 N N . ARG A 1 119 ? -3.868 -5.782 12.361 1.00 83.69 119 ARG A N 1
ATOM 917 C CA . ARG A 1 119 ? -4.219 -7.167 12.706 1.00 83.69 119 ARG A CA 1
ATOM 918 C C . ARG A 1 119 ? -4.756 -7.913 11.488 1.00 83.69 119 ARG A C 1
ATOM 920 O O . ARG A 1 119 ? -4.433 -9.084 11.294 1.00 83.69 119 ARG A O 1
ATOM 927 N N . GLU A 1 120 ? -5.563 -7.234 10.680 1.00 87.50 120 GLU A N 1
ATOM 928 C CA . GLU A 1 120 ? -6.141 -7.768 9.449 1.00 87.50 120 GLU A CA 1
ATOM 929 C C . GLU A 1 120 ? -5.870 -6.823 8.280 1.00 87.50 120 GLU A C 1
ATOM 931 O O . GLU A 1 120 ? -5.983 -5.601 8.400 1.00 87.50 120 GLU A O 1
ATOM 936 N N . LEU A 1 121 ? -5.515 -7.400 7.132 1.00 89.94 121 LEU A N 1
ATOM 937 C CA . LEU A 1 121 ? -5.258 -6.658 5.908 1.00 89.94 121 LEU A CA 1
ATOM 938 C C . LEU A 1 121 ? -6.036 -7.275 4.746 1.00 89.94 121 LEU A C 1
ATOM 940 O O . LEU A 1 121 ? -5.937 -8.473 4.483 1.00 89.94 121 LEU A O 1
ATOM 944 N N . TYR A 1 122 ? -6.783 -6.432 4.041 1.00 93.19 122 TYR A N 1
ATOM 945 C CA . TYR A 1 122 ? -7.647 -6.801 2.928 1.00 93.19 122 TYR A CA 1
ATOM 946 C C . TYR A 1 122 ? -7.182 -6.089 1.662 1.00 93.19 122 TYR A C 1
ATOM 948 O O . TYR A 1 122 ? -6.929 -4.886 1.690 1.00 93.19 122 TYR A O 1
ATOM 956 N N . VAL A 1 123 ? -7.108 -6.810 0.542 1.00 93.88 123 VAL A N 1
ATOM 957 C CA . VAL A 1 123 ? -6.801 -6.223 -0.770 1.00 93.88 123 VAL A CA 1
ATOM 958 C C . VAL A 1 123 ? -8.008 -6.381 -1.678 1.00 93.88 123 VAL A C 1
ATOM 960 O O . VAL A 1 123 ? -8.406 -7.499 -1.997 1.00 93.88 123 VAL A O 1
ATOM 963 N N . PHE A 1 124 ? -8.568 -5.256 -2.112 1.00 95.06 124 PHE A N 1
ATOM 964 C CA . PHE A 1 124 ? -9.603 -5.210 -3.135 1.00 95.06 124 PHE A CA 1
AT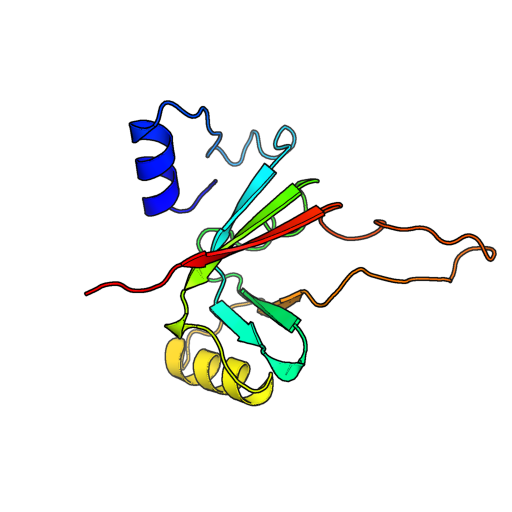OM 965 C C . PHE A 1 124 ? -8.939 -4.892 -4.464 1.00 95.06 124 PHE A C 1
ATOM 967 O O . PHE A 1 124 ? -8.494 -3.765 -4.690 1.00 95.06 124 PHE A O 1
ATOM 974 N N . LEU A 1 125 ? -8.854 -5.907 -5.321 1.00 94.19 125 LEU A N 1
ATOM 975 C CA . LEU A 1 125 ? -8.374 -5.741 -6.681 1.00 94.19 125 LEU A CA 1
ATOM 976 C C . LEU A 1 125 ? -9.540 -5.300 -7.564 1.00 94.19 125 LEU A C 1
ATOM 978 O O . LEU A 1 125 ? -10.492 -6.056 -7.753 1.00 94.19 125 LEU A O 1
ATOM 982 N N . ILE A 1 126 ? -9.458 -4.081 -8.079 1.00 93.38 126 ILE A N 1
ATOM 983 C CA . ILE A 1 126 ? -10.420 -3.540 -9.034 1.00 93.38 126 ILE A CA 1
ATOM 984 C C . ILE A 1 126 ? -9.832 -3.617 -10.437 1.00 93.38 126 ILE A C 1
ATOM 986 O O . ILE A 1 126 ? -8.640 -3.358 -10.636 1.00 93.38 126 ILE A O 1
ATOM 990 N N . ASP A 1 127 ? -10.664 -3.994 -11.401 1.00 89.50 127 ASP A N 1
ATOM 991 C CA . ASP A 1 127 ? -10.278 -3.902 -12.800 1.00 89.50 127 ASP A CA 1
ATOM 992 C C . ASP A 1 127 ? -10.564 -2.496 -13.327 1.00 89.50 127 ASP A C 1
ATOM 994 O O . ASP A 1 127 ? -11.514 -1.834 -12.901 1.00 89.50 127 ASP A O 1
ATOM 998 N N . GLU A 1 128 ? -9.725 -2.033 -14.244 1.00 74.00 128 GLU A N 1
ATOM 999 C CA . GLU A 1 128 ? -9.998 -0.814 -14.998 1.00 74.00 128 GLU A CA 1
ATOM 1000 C C . GLU A 1 128 ? -10.906 -1.200 -16.171 1.00 74.00 128 GLU A C 1
ATOM 1002 O O . GLU A 1 128 ? -10.441 -1.378 -17.297 1.00 74.00 128 GLU A O 1
ATOM 1007 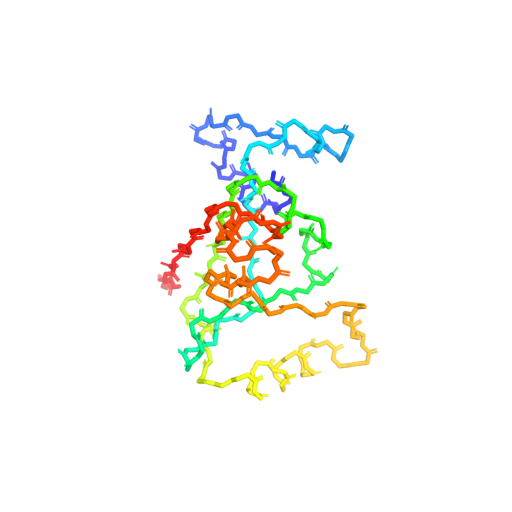N N . GLU A 1 129 ? -12.203 -1.405 -15.918 1.00 62.50 129 GLU A N 1
ATOM 1008 C CA . GLU A 1 129 ? -13.155 -1.497 -17.029 1.00 62.50 129 GLU A CA 1
ATOM 1009 C C . GLU A 1 129 ? -13.138 -0.176 -17.820 1.00 62.50 129 GLU A C 1
ATOM 1011 O O . GLU A 1 129 ? -13.137 0.915 -17.244 1.00 62.50 129 GLU A O 1
ATOM 1016 N N . LYS A 1 130 ? -13.057 -0.307 -19.150 1.00 43.53 130 LYS A N 1
ATOM 1017 C CA . LYS A 1 130 ? -13.101 0.792 -20.124 1.00 43.53 130 LYS A CA 1
ATOM 1018 C C . LYS A 1 130 ? -14.437 1.523 -20.128 1.00 43.53 130 LYS A C 1
ATOM 1020 O O . LYS A 1 130 ? -15.476 0.832 -20.074 1.00 43.53 130 LYS A O 1
#

Foldseek 3Di:
DQDPVVVVVCVVVVNDDDNDPVCVLVAQEFEFEFQAQAVVQRKTKHFCVGRCHPDSFWRHQEYEYEYEPVRYDHHPVVSVVVQCVVQPVNHTPDMDIGGDWDADCDDPNDGDGPPTGHNYYHYHYDYPDD

Sequence (130 aa):
CTEPEIKETLANTGIPFISLESEFTQMDVGITYCEYLIARLGSIMISSRQTSGRRLNVYPENHIVIARSSQIVPDLKDALNNIKEKYKDNFPSMISVITGPSRTADIEKTLVMGAHGPRELYVFLIDEEK

Radius of gyration: 15.82 Å; chains: 1; bounding box: 38×34×46 Å

pLDDT: mean 84.54, std 13.86, range [43.53, 98.06]

Secondary structure (DSSP, 8-state):
---HHHHHHHHHHT------GGGGGG-SEEEEE-SEEETTTTEEEEETTSTTTTTTTTSSSEEEEEEEGGGEESSHHHHHHHHHHHHTTS--S-EEEEES------STT-----SSS-SEEEEEEE----